Protein AF-A0A831XN83-F1 (afdb_monomer)

Nearest PDB structures (foldseek):
  4elq-assembly1_A  TM=9.988E-01  e=2.554E-12  Thermus thermophilus HB8
  7w3w-assembly1_A  TM=8.914E-01  e=4.010E-05  Vibrio metschnikovii
  2o68-assembly1_A  TM=8.305E-01  e=4.062E-02  Haemophilus influenzae

Foldseek 3Di:
DCQVVLVVVVVVDDDDDDADAFQDQVLADDDDDDDDDPPDPCVVVVVVVRVVCLDLVNQLCCQPVRVDHHPDPPHDHDPPDDPPVVSVRRHHDDDPVPDPVVVVVVVCVVVVVD

Sequence (114 aa):
NHYCGVRFRRAGYALGMHHFKEGDVGNLALVTGAGLLRTGKNLAAATRFLTYLLSPKAQQYFVGNIGEYPLVKGVVTDPNLLPLEEALAKSPRLDFEKLPLDQALRLLRELGIL

Radius of gyration: 17.36 Å; Cα contacts (8 Å, |Δi|>4): 99; chains: 1; bounding box: 45×25×45 Å

Secondary structure (DSSP, 8-state):
-HHHHHHHHHTT--------STT-GGG----------TT-S-HHHHHHHHHHHTSHHHHHHIIIII-PPPSSSS----TTSPPHHHHHHHS----GGG--HHHHHHHHHHTT--

Organism: NCBI:txid540988

Mean predicted aligned error: 3.82 Å

Structure (mmCIF, N/CA/C/O backbone):
data_AF-A0A831XN83-F1
#
_entry.id   AF-A0A831XN83-F1
#
loop_
_atom_site.group_PDB
_atom_site.id
_atom_site.type_symbol
_atom_site.label_atom_id
_atom_site.label_alt_id
_atom_site.label_comp_id
_atom_site.label_asym_id
_atom_site.label_entity_id
_atom_site.label_seq_id
_atom_site.pdbx_PDB_ins_code
_atom_site.Cartn_x
_atom_site.Cartn_y
_atom_site.Cartn_z
_atom_site.occupanc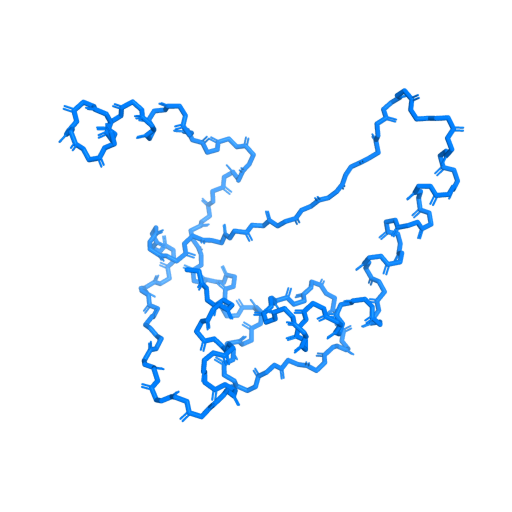y
_atom_site.B_iso_or_equiv
_atom_site.auth_seq_id
_atom_site.auth_comp_id
_atom_site.auth_asym_id
_atom_site.auth_atom_id
_atom_site.pdbx_PDB_model_num
ATOM 1 N N . ASN A 1 1 ? 6.264 -6.603 -7.609 1.00 50.91 1 ASN A N 1
ATOM 2 C CA . ASN A 1 1 ? 5.941 -6.461 -6.171 1.00 50.91 1 ASN A CA 1
ATOM 3 C C . ASN A 1 1 ? 7.225 -6.542 -5.352 1.00 50.91 1 ASN A C 1
ATOM 5 O O . ASN A 1 1 ? 7.828 -7.607 -5.298 1.00 50.91 1 ASN A O 1
ATOM 9 N N . HIS A 1 2 ? 7.692 -5.418 -4.796 1.00 62.06 2 HIS A N 1
ATOM 10 C CA . HIS A 1 2 ? 9.045 -5.280 -4.225 1.00 62.06 2 HIS A CA 1
ATOM 11 C C . HIS A 1 2 ? 9.286 -6.084 -2.934 1.00 62.06 2 HIS A C 1
ATOM 13 O O . HIS A 1 2 ? 10.412 -6.521 -2.692 1.00 62.06 2 HIS A O 1
ATOM 19 N N . TYR A 1 3 ? 8.244 -6.361 -2.142 1.00 66.25 3 TYR A N 1
ATOM 20 C CA . TYR A 1 3 ? 8.390 -7.017 -0.835 1.00 66.25 3 TYR A CA 1
ATOM 21 C C . TYR A 1 3 ? 8.969 -8.446 -0.922 1.00 66.25 3 TYR A C 1
ATOM 23 O O . TYR A 1 3 ? 9.751 -8.853 -0.061 1.00 66.25 3 TYR A O 1
ATOM 31 N N . CYS A 1 4 ? 8.675 -9.199 -1.992 1.00 68.81 4 CYS A N 1
ATOM 32 C CA . CYS A 1 4 ? 9.295 -10.509 -2.226 1.00 68.81 4 CYS A CA 1
ATOM 33 C C . CYS A 1 4 ? 10.808 -10.383 -2.454 1.00 68.81 4 CYS A C 1
ATOM 35 O O . CYS A 1 4 ? 11.582 -11.155 -1.891 1.00 68.81 4 CYS A O 1
ATOM 37 N N . GLY A 1 5 ? 11.236 -9.384 -3.235 1.00 80.62 5 GLY A N 1
ATOM 38 C CA . GLY A 1 5 ? 12.650 -9.134 -3.521 1.00 80.62 5 GLY A CA 1
ATOM 39 C C . GLY A 1 5 ? 13.453 -8.818 -2.258 1.00 80.62 5 GLY A C 1
ATOM 40 O O . GLY A 1 5 ? 14.528 -9.380 -2.060 1.00 80.62 5 GLY A O 1
ATOM 41 N N . VAL A 1 6 ? 12.897 -7.998 -1.359 1.00 85.31 6 VAL A N 1
ATOM 42 C CA . VAL A 1 6 ? 13.515 -7.689 -0.056 1.00 85.31 6 VAL A CA 1
ATOM 43 C C . VAL A 1 6 ? 13.695 -8.950 0.786 1.00 85.31 6 VAL A C 1
ATOM 45 O O . VAL A 1 6 ? 14.774 -9.176 1.329 1.00 85.31 6 VAL A O 1
ATOM 48 N N . ARG A 1 7 ? 12.672 -9.810 0.866 1.00 84.69 7 ARG A N 1
ATOM 49 C CA . ARG A 1 7 ? 12.751 -11.068 1.629 1.00 84.69 7 ARG A CA 1
ATOM 50 C C . ARG A 1 7 ? 13.845 -12.001 1.111 1.00 84.69 7 ARG A C 1
ATOM 52 O O . ARG A 1 7 ? 14.604 -12.538 1.911 1.00 84.69 7 ARG A O 1
ATOM 59 N N . PHE A 1 8 ? 13.966 -12.165 -0.204 1.00 87.75 8 PHE A N 1
ATOM 60 C CA . PHE A 1 8 ? 15.025 -12.992 -0.787 1.00 87.75 8 PHE A CA 1
ATOM 61 C C . PHE A 1 8 ? 16.424 -12.413 -0.543 1.00 87.75 8 PHE A C 1
ATOM 63 O O . PHE A 1 8 ? 17.334 -13.162 -0.197 1.00 87.75 8 PHE A O 1
ATOM 70 N N . ARG A 1 9 ? 16.600 -11.089 -0.629 1.00 89.00 9 ARG A N 1
ATOM 71 C CA . ARG A 1 9 ? 17.882 -10.454 -0.274 1.00 89.00 9 ARG A CA 1
ATOM 72 C C . ARG A 1 9 ? 18.239 -10.634 1.197 1.00 89.00 9 ARG A C 1
ATOM 74 O O . ARG A 1 9 ? 19.383 -10.951 1.501 1.00 89.00 9 ARG A O 1
ATOM 81 N N . ARG A 1 10 ? 17.265 -10.509 2.108 1.00 87.62 10 ARG A N 1
ATOM 82 C CA . ARG A 1 10 ? 17.454 -10.810 3.541 1.00 87.62 10 ARG A CA 1
ATOM 83 C C . ARG A 1 10 ? 17.878 -12.260 3.782 1.00 87.62 10 ARG A C 1
ATOM 85 O O . ARG A 1 10 ? 18.631 -12.519 4.710 1.00 87.62 10 ARG A O 1
ATOM 92 N N . ALA A 1 11 ? 17.417 -13.186 2.943 1.00 89.81 11 ALA A N 1
ATOM 93 C CA . ALA A 1 11 ? 17.821 -14.590 2.974 1.00 89.81 11 ALA A CA 1
ATOM 94 C C . ALA A 1 11 ? 19.189 -14.863 2.308 1.00 89.81 11 ALA A C 1
ATOM 96 O O . ALA A 1 11 ? 19.599 -16.017 2.226 1.00 89.81 11 ALA A O 1
ATOM 97 N N . GLY A 1 12 ? 19.897 -13.829 1.838 1.00 91.75 12 GLY A N 1
ATOM 98 C CA . GLY A 1 12 ? 21.244 -13.937 1.270 1.00 91.75 12 GLY A CA 1
ATOM 99 C C . GLY A 1 12 ? 21.297 -14.123 -0.248 1.00 91.75 12 GLY A C 1
ATOM 100 O O . GLY A 1 12 ? 22.386 -14.283 -0.797 1.00 91.75 12 GLY A O 1
ATOM 101 N N . TYR A 1 13 ? 20.162 -14.078 -0.953 1.00 93.31 13 TYR A N 1
ATOM 102 C CA . TYR A 1 13 ? 20.150 -14.193 -2.412 1.00 93.31 13 TYR A CA 1
ATOM 103 C C . TYR A 1 13 ? 20.482 -12.859 -3.088 1.00 93.31 13 TYR A C 1
ATOM 105 O O . TYR A 1 13 ? 19.895 -11.816 -2.786 1.00 93.31 13 TYR A O 1
ATOM 113 N N . ALA A 1 14 ? 21.376 -12.901 -4.075 1.00 91.44 14 ALA A N 1
ATOM 114 C CA . ALA A 1 14 ? 21.693 -11.750 -4.910 1.00 91.44 14 ALA A CA 1
ATOM 115 C C . ALA A 1 14 ? 20.606 -11.552 -5.980 1.00 91.44 14 ALA A C 1
ATOM 117 O O . ALA A 1 14 ? 20.604 -12.218 -7.013 1.00 91.44 14 ALA A O 1
ATOM 118 N N . LEU A 1 15 ? 19.672 -10.628 -5.732 1.00 90.12 15 LEU A N 1
ATOM 119 C CA . LEU A 1 15 ? 18.609 -10.268 -6.677 1.00 90.12 15 LEU A CA 1
ATOM 120 C C . LEU A 1 15 ? 18.652 -8.783 -7.035 1.00 90.12 15 LEU A C 1
ATOM 122 O O . LEU A 1 15 ? 18.537 -7.916 -6.164 1.00 90.12 15 LEU A O 1
ATOM 126 N N . GLY A 1 16 ? 18.729 -8.481 -8.330 1.00 89.12 16 GLY A N 1
ATOM 127 C CA . GLY A 1 16 ? 18.534 -7.126 -8.844 1.00 89.12 16 GLY A CA 1
ATOM 128 C C . GLY A 1 16 ? 17.087 -6.655 -8.656 1.00 89.12 16 GLY A C 1
ATOM 129 O O . GLY A 1 16 ? 16.151 -7.428 -8.830 1.00 89.12 16 GLY A O 1
ATOM 130 N N . MET A 1 17 ? 16.902 -5.385 -8.290 1.00 89.31 17 MET A N 1
ATOM 131 C CA . MET A 1 17 ? 15.586 -4.735 -8.217 1.00 89.31 17 MET A CA 1
ATOM 132 C C . MET A 1 17 ? 15.658 -3.483 -9.074 1.00 89.31 17 MET A C 1
ATOM 134 O O . MET A 1 17 ? 16.352 -2.527 -8.728 1.00 89.31 17 MET A O 1
ATOM 138 N N . HIS A 1 18 ? 15.008 -3.549 -10.228 1.00 92.06 18 HIS A N 1
ATOM 139 C CA . HIS A 1 18 ? 14.969 -2.459 -11.183 1.00 92.06 18 HIS A CA 1
ATOM 140 C C . HIS A 1 18 ? 13.764 -1.565 -10.903 1.00 92.06 18 HIS A C 1
ATOM 142 O O . HIS A 1 18 ? 12.683 -2.066 -10.607 1.00 92.06 18 HIS A O 1
ATOM 148 N N . HIS A 1 19 ? 13.962 -0.258 -11.048 1.00 93.75 19 HIS A N 1
ATOM 149 C CA . HIS A 1 19 ? 12.884 0.718 -11.062 1.00 93.75 19 HIS A CA 1
ATOM 150 C C . HIS A 1 19 ? 12.935 1.477 -12.381 1.00 93.75 19 HIS A C 1
ATOM 152 O O . HIS A 1 19 ? 14.011 1.903 -12.809 1.00 93.75 19 HIS A O 1
ATOM 158 N N . PHE A 1 20 ? 11.771 1.679 -12.987 1.00 96.00 20 PHE A N 1
ATOM 159 C CA . PHE A 1 20 ? 11.645 2.464 -14.206 1.00 96.00 20 PHE A CA 1
ATOM 160 C C . PHE A 1 20 ? 11.768 3.963 -13.903 1.00 96.00 20 PHE A C 1
ATOM 162 O O . PHE A 1 20 ? 11.977 4.382 -12.755 1.00 96.00 20 PHE A O 1
ATOM 169 N N . LYS A 1 21 ? 11.625 4.784 -14.944 1.00 96.75 21 LYS A N 1
ATOM 170 C CA . LYS A 1 21 ? 11.584 6.244 -14.817 1.00 96.75 21 LYS A CA 1
ATOM 171 C C . LYS A 1 21 ? 10.426 6.686 -13.914 1.00 96.75 21 LYS A C 1
ATOM 173 O O . LYS A 1 21 ? 9.468 5.948 -13.691 1.00 96.75 21 LYS A O 1
ATOM 178 N N . GLU A 1 22 ? 10.531 7.895 -13.378 1.00 97.00 22 GLU A N 1
ATOM 179 C CA . GLU A 1 22 ? 9.469 8.465 -12.549 1.00 97.00 22 GLU A CA 1
ATOM 180 C C . GLU A 1 22 ? 8.152 8.569 -13.319 1.00 97.00 22 GLU A C 1
ATOM 182 O O . GLU A 1 22 ? 8.130 8.980 -14.479 1.00 97.00 22 GLU A O 1
ATOM 187 N N . GLY A 1 23 ? 7.059 8.165 -12.673 1.00 95.50 23 GLY A N 1
ATOM 188 C CA . GLY A 1 23 ? 5.722 8.176 -13.256 1.00 95.50 23 GLY A CA 1
ATOM 189 C C . GLY A 1 23 ? 5.419 7.029 -14.226 1.00 95.50 23 GLY A C 1
ATOM 190 O O . GLY A 1 23 ? 4.329 7.003 -14.790 1.00 95.50 23 GLY A O 1
ATOM 191 N N . ASP A 1 24 ? 6.343 6.088 -14.433 1.00 97.12 24 ASP A N 1
ATOM 192 C CA . ASP A 1 24 ? 6.136 4.951 -15.333 1.00 97.12 24 ASP A CA 1
ATOM 193 C C . ASP A 1 24 ? 5.183 3.903 -14.729 1.00 97.12 24 ASP A C 1
ATOM 195 O O . ASP A 1 24 ? 5.271 3.573 -13.545 1.00 97.12 24 ASP A O 1
ATOM 199 N N . VAL A 1 25 ? 4.294 3.327 -15.545 1.00 94.06 25 VAL A N 1
ATOM 200 C CA . VAL A 1 25 ? 3.309 2.320 -15.104 1.00 94.06 25 VAL A CA 1
ATOM 201 C C . VAL A 1 25 ? 3.945 1.050 -14.527 1.00 94.06 25 VAL A C 1
ATOM 203 O O . VAL A 1 25 ? 3.325 0.384 -13.699 1.00 94.06 25 VAL A O 1
ATOM 206 N N . GLY A 1 26 ? 5.192 0.734 -14.888 1.00 95.06 26 GLY A N 1
ATOM 207 C CA . GLY A 1 26 ? 5.964 -0.359 -14.298 1.00 95.06 26 GLY A CA 1
ATOM 208 C C . GLY A 1 26 ? 6.320 -0.145 -12.821 1.00 95.06 26 GLY A C 1
ATOM 209 O O . GLY A 1 26 ? 6.675 -1.102 -12.134 1.00 95.06 26 GLY A O 1
ATOM 210 N N . ASN A 1 27 ? 6.180 1.084 -12.314 1.00 95.69 27 ASN A N 1
ATOM 211 C CA . ASN A 1 27 ? 6.394 1.456 -10.916 1.00 95.69 27 ASN A CA 1
ATOM 212 C C . ASN A 1 27 ? 5.079 1.650 -10.133 1.00 95.69 27 ASN A C 1
ATOM 214 O O . ASN A 1 27 ? 5.095 2.291 -9.082 1.00 95.69 27 ASN A O 1
ATOM 218 N N . LEU A 1 28 ? 3.939 1.145 -10.626 1.00 95.31 28 LEU A N 1
ATOM 219 C CA . LEU A 1 28 ? 2.632 1.303 -9.974 1.00 95.31 28 LEU A CA 1
ATOM 220 C C . LEU A 1 28 ? 2.679 0.935 -8.480 1.00 95.31 28 LEU A C 1
ATOM 222 O O . LEU A 1 28 ? 2.937 -0.217 -8.121 1.00 95.31 28 LEU A O 1
ATOM 226 N N . ALA A 1 29 ? 2.395 1.910 -7.610 1.00 95.00 29 ALA A N 1
ATOM 227 C CA . ALA A 1 29 ? 2.244 1.657 -6.184 1.00 95.00 29 ALA A CA 1
ATOM 228 C C . ALA A 1 29 ? 1.026 0.759 -5.920 1.00 95.00 29 ALA A C 1
ATOM 230 O O . ALA A 1 29 ? -0.050 0.956 -6.482 1.00 95.00 29 ALA A O 1
ATOM 231 N N . LEU A 1 30 ? 1.190 -0.219 -5.030 1.00 94.31 30 LEU A N 1
ATOM 232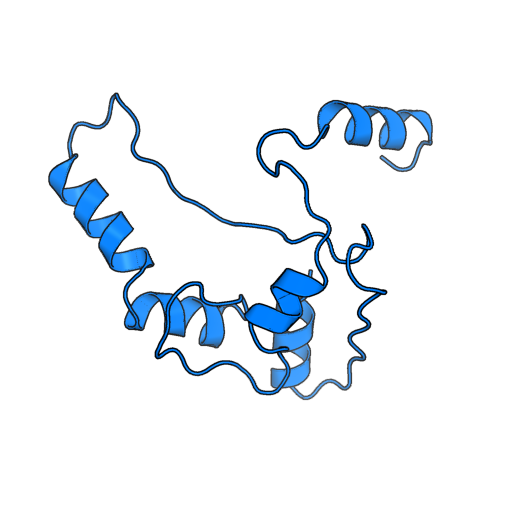 C CA . LEU A 1 30 ? 0.119 -1.121 -4.614 1.00 94.31 30 LEU A CA 1
ATOM 233 C C . LEU A 1 30 ? -0.198 -0.847 -3.147 1.00 94.31 30 LEU A C 1
ATOM 235 O O . LEU A 1 30 ? 0.529 -1.274 -2.253 1.00 94.31 30 LEU A O 1
ATOM 239 N N . VAL A 1 31 ? -1.258 -0.074 -2.925 1.00 94.38 31 VAL A N 1
ATOM 240 C CA . VAL A 1 31 ? -1.657 0.401 -1.598 1.00 94.38 31 VAL A CA 1
ATOM 241 C C . VAL A 1 31 ? -2.573 -0.621 -0.931 1.00 94.38 31 VAL A C 1
ATOM 243 O O . VAL A 1 31 ? -3.543 -1.084 -1.529 1.00 94.38 31 VAL A O 1
ATOM 246 N N . THR A 1 32 ? -2.284 -0.948 0.326 1.00 96.06 32 THR A N 1
ATOM 247 C CA . THR A 1 32 ? -3.180 -1.711 1.201 1.00 96.06 32 THR A CA 1
ATOM 248 C C . THR A 1 32 ? -3.924 -0.754 2.133 1.00 96.06 32 THR A C 1
ATOM 250 O O . THR A 1 32 ? -3.433 0.323 2.472 1.00 96.06 32 THR A O 1
ATOM 253 N N . GLY A 1 33 ? -5.140 -1.119 2.540 1.00 95.94 33 GLY A N 1
ATOM 254 C CA . GLY A 1 33 ? -5.978 -0.265 3.377 1.00 95.94 33 GLY A CA 1
ATOM 255 C C . GLY A 1 33 ? -7.027 -1.052 4.152 1.00 95.94 33 GLY A C 1
ATOM 256 O O . GLY A 1 33 ? -7.243 -2.240 3.915 1.00 95.94 33 GLY A O 1
ATOM 257 N N . ALA A 1 34 ? -7.678 -0.377 5.094 1.00 97.50 34 ALA A N 1
ATOM 258 C CA . ALA A 1 34 ? -8.762 -0.934 5.892 1.00 97.50 34 ALA A CA 1
ATOM 259 C C . ALA A 1 34 ? -9.842 0.128 6.133 1.00 97.50 34 ALA A C 1
ATOM 261 O O . ALA A 1 34 ? -9.537 1.310 6.287 1.00 97.50 34 ALA A O 1
ATOM 262 N N . GLY A 1 35 ? -11.103 -0.303 6.183 1.00 96.81 35 GLY A N 1
ATOM 263 C CA . GLY A 1 35 ? -12.260 0.568 6.381 1.00 96.81 35 GLY A CA 1
ATOM 264 C C . GLY A 1 35 ? -13.210 0.033 7.449 1.00 96.81 35 GLY A C 1
ATOM 265 O O . GLY A 1 35 ? -13.262 -1.167 7.719 1.00 96.81 35 GLY A O 1
ATOM 266 N N . LEU A 1 36 ? -13.977 0.936 8.061 1.00 97.75 36 LEU A N 1
ATOM 267 C CA . LEU A 1 36 ? -15.038 0.581 9.000 1.00 97.75 36 LEU A CA 1
ATOM 268 C C . LEU A 1 36 ? -16.346 0.357 8.239 1.00 97.75 36 LEU A C 1
ATOM 270 O O . LEU A 1 36 ? -16.824 1.241 7.531 1.00 97.75 36 LEU A O 1
ATOM 274 N N . LEU A 1 37 ? -16.957 -0.813 8.414 1.00 97.38 37 LEU A N 1
ATOM 275 C CA . LEU A 1 37 ? -18.267 -1.095 7.834 1.00 97.38 37 LEU A CA 1
ATOM 276 C C . LEU A 1 37 ? -19.360 -0.331 8.587 1.00 97.38 37 LEU A C 1
ATOM 278 O O . LEU A 1 37 ? -19.425 -0.383 9.815 1.00 97.38 37 LEU A O 1
ATOM 282 N N . ARG A 1 38 ? -20.290 0.289 7.850 1.00 96.12 38 ARG A N 1
ATOM 283 C CA . ARG A 1 38 ? -21.456 0.996 8.421 1.00 96.12 38 ARG A CA 1
ATOM 284 C C . ARG A 1 38 ? -22.333 0.102 9.309 1.00 96.12 38 ARG A C 1
ATOM 286 O O . ARG A 1 38 ? -22.995 0.587 10.214 1.00 96.12 38 ARG A O 1
ATOM 293 N N . THR A 1 39 ? -22.341 -1.202 9.049 1.00 96.62 39 THR A N 1
ATOM 294 C CA . THR A 1 39 ? -23.094 -2.217 9.804 1.00 96.62 39 THR A CA 1
ATOM 295 C C . THR A 1 39 ? -22.353 -2.726 11.046 1.00 96.62 39 THR A C 1
ATOM 297 O O . THR A 1 39 ? -22.868 -3.582 11.768 1.00 96.62 39 THR A O 1
ATOM 300 N N . GLY A 1 40 ? -21.133 -2.239 11.295 1.00 94.12 40 GLY A N 1
ATOM 301 C CA . GLY A 1 40 ? -20.282 -2.684 12.390 1.00 94.12 40 GLY A CA 1
ATOM 302 C C . GLY A 1 40 ? -20.873 -2.343 13.757 1.00 94.12 40 GLY A C 1
ATOM 303 O O . GLY A 1 40 ? -21.127 -1.184 14.066 1.00 94.12 40 GLY A O 1
ATOM 304 N N . LYS A 1 41 ? -21.040 -3.356 14.612 1.00 96.31 41 LYS A N 1
ATOM 305 C CA . LYS A 1 41 ? -21.600 -3.191 15.967 1.00 96.31 41 LYS A CA 1
ATOM 306 C C . LYS A 1 41 ? -20.568 -2.758 17.016 1.00 96.31 41 LYS A C 1
ATOM 308 O O . LYS A 1 41 ? -20.940 -2.289 18.082 1.00 96.31 41 LYS A O 1
ATOM 313 N N . ASN A 1 42 ? -19.275 -2.894 16.712 1.00 97.06 42 ASN A N 1
ATOM 314 C CA . ASN A 1 42 ? -18.167 -2.662 17.645 1.00 97.06 42 ASN A CA 1
ATOM 315 C C . ASN A 1 42 ? -17.272 -1.498 17.192 1.00 97.06 42 ASN A C 1
ATOM 317 O O . ASN A 1 42 ? -16.058 -1.659 17.064 1.00 97.06 42 ASN A O 1
ATOM 321 N N . LEU A 1 43 ? -17.866 -0.329 16.924 1.00 96.88 43 LEU A N 1
ATOM 322 C CA . LEU A 1 43 ? -17.151 0.823 16.354 1.00 96.88 43 LEU A CA 1
ATOM 323 C C . LEU A 1 43 ? -15.926 1.232 17.183 1.00 96.88 43 LEU A C 1
ATOM 325 O O . LEU A 1 43 ? -14.851 1.415 16.626 1.00 96.88 43 LEU A O 1
ATOM 329 N N . ALA A 1 44 ? -16.047 1.285 18.512 1.00 97.44 44 ALA A N 1
ATOM 330 C CA . ALA A 1 44 ? -14.930 1.657 19.382 1.00 97.44 44 ALA A CA 1
ATOM 331 C C . ALA A 1 44 ? -13.734 0.692 19.263 1.00 97.44 44 ALA A C 1
ATOM 333 O O . ALA A 1 44 ? -12.585 1.126 19.172 1.00 97.44 44 ALA A O 1
ATOM 334 N N . ALA A 1 45 ? -13.988 -0.620 19.230 1.00 98.31 45 ALA A N 1
ATOM 335 C CA . ALA A 1 45 ? -12.934 -1.620 19.071 1.00 98.31 45 ALA A CA 1
ATOM 336 C C . ALA A 1 45 ? -12.316 -1.572 17.665 1.00 98.31 45 ALA A C 1
ATOM 338 O O . ALA A 1 45 ? -11.098 -1.657 17.528 1.00 98.31 45 ALA A O 1
ATOM 339 N N . ALA A 1 46 ? -13.141 -1.382 16.634 1.00 98.31 46 ALA A N 1
ATOM 340 C CA . ALA A 1 46 ? -12.682 -1.305 15.255 1.00 98.31 46 ALA A CA 1
ATOM 341 C C . ALA A 1 46 ? -11.821 -0.053 15.004 1.00 98.31 46 ALA A C 1
ATOM 343 O O . ALA A 1 46 ? -10.749 -0.160 14.413 1.00 98.31 46 ALA A O 1
ATOM 344 N N . THR A 1 47 ? -12.207 1.111 15.538 1.00 98.19 47 THR A N 1
ATOM 345 C CA . THR A 1 47 ? -11.374 2.323 15.490 1.00 98.19 47 THR A CA 1
ATOM 346 C C . THR A 1 47 ? -10.039 2.106 16.199 1.00 98.19 47 THR A C 1
ATOM 348 O O . THR A 1 47 ? -8.996 2.411 15.629 1.00 98.19 47 THR A O 1
ATOM 351 N N . ARG A 1 48 ? -10.040 1.501 17.399 1.00 98.44 48 ARG A N 1
ATOM 352 C CA . ARG A 1 48 ? -8.794 1.159 18.113 1.00 98.44 48 ARG A CA 1
ATOM 353 C C . ARG A 1 48 ? -7.896 0.229 17.300 1.00 98.44 48 ARG A C 1
ATOM 355 O O . ARG A 1 48 ? -6.678 0.380 17.343 1.00 98.44 48 ARG A O 1
ATOM 362 N N . PHE A 1 49 ? -8.478 -0.713 16.563 1.00 98.50 49 PHE A N 1
ATOM 363 C CA . PHE A 1 49 ? -7.728 -1.600 15.683 1.00 98.50 49 PHE A CA 1
ATOM 364 C C . PHE A 1 49 ? -7.079 -0.838 14.519 1.00 9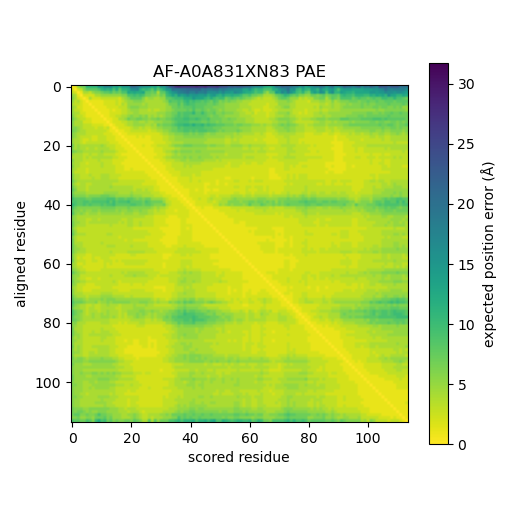8.50 49 PHE A C 1
ATOM 366 O O . PHE A 1 49 ? -5.885 -1.002 14.290 1.00 98.50 49 PHE A O 1
ATOM 373 N N . LEU A 1 50 ? -7.808 0.060 13.847 1.00 98.31 50 LEU A N 1
ATOM 374 C CA . LEU A 1 50 ? -7.228 0.905 12.793 1.00 98.31 50 LEU A CA 1
ATOM 375 C C . LEU A 1 50 ? -6.106 1.805 13.327 1.00 98.31 50 LEU A C 1
ATOM 377 O O . LEU A 1 50 ? -5.053 1.917 12.703 1.00 98.31 50 LEU A O 1
ATOM 381 N N . THR A 1 51 ? -6.280 2.386 14.518 1.00 98.19 51 THR A N 1
ATOM 382 C CA . THR A 1 51 ? -5.216 3.142 15.194 1.00 98.19 51 THR A CA 1
ATOM 383 C C . THR A 1 51 ? -3.999 2.265 15.490 1.00 98.19 51 THR A C 1
ATOM 385 O O . THR A 1 51 ? -2.866 2.705 15.312 1.00 98.19 51 THR A O 1
ATOM 388 N N . TYR A 1 52 ? -4.210 1.014 15.909 1.00 98.25 52 TYR A N 1
ATOM 389 C CA . TYR A 1 52 ? -3.119 0.071 16.132 1.00 98.25 52 TYR A CA 1
ATOM 390 C C . TYR A 1 52 ? -2.349 -0.239 14.843 1.00 98.25 52 TYR A C 1
ATOM 392 O O . TYR A 1 52 ? -1.120 -0.242 14.887 1.00 98.25 52 TYR A O 1
ATOM 400 N N . LEU A 1 53 ? -3.025 -0.431 13.703 1.00 98.25 53 LEU A N 1
ATOM 401 C CA . LEU A 1 53 ? -2.365 -0.691 12.414 1.00 98.25 53 LEU A CA 1
ATOM 402 C C . LEU A 1 53 ? -1.420 0.444 11.983 1.00 98.25 53 LEU A C 1
ATOM 404 O O . LEU A 1 53 ? -0.407 0.179 11.339 1.00 98.25 53 LEU A O 1
ATOM 408 N N . LEU A 1 54 ? -1.713 1.688 12.375 1.00 97.88 54 LEU A N 1
ATOM 409 C CA . LEU A 1 54 ? -0.862 2.861 12.132 1.00 97.88 54 LEU A CA 1
ATOM 410 C C . LEU A 1 54 ? 0.137 3.147 13.265 1.00 97.88 54 LEU A C 1
ATOM 412 O O . LEU A 1 54 ? 0.901 4.108 13.190 1.00 97.88 54 LEU A O 1
ATOM 416 N N . SER A 1 55 ? 0.162 2.332 14.320 1.00 97.56 55 SER A N 1
ATOM 417 C CA . SER A 1 55 ? 1.140 2.499 15.395 1.00 97.56 55 SER A CA 1
ATOM 418 C C . SER A 1 55 ? 2.560 2.187 14.902 1.00 97.56 55 SER A C 1
ATOM 420 O O . SER A 1 55 ? 2.730 1.293 14.067 1.00 97.56 55 SER A O 1
ATOM 422 N N . PRO A 1 56 ? 3.606 2.819 15.471 1.00 96.38 56 PRO A N 1
ATOM 423 C CA . PRO A 1 56 ? 4.992 2.506 15.120 1.00 96.38 56 PRO A CA 1
ATOM 424 C C . PRO A 1 56 ? 5.320 1.015 15.253 1.00 96.38 56 PRO A C 1
ATOM 426 O O . PRO A 1 56 ? 6.029 0.459 14.423 1.00 96.38 56 PRO A O 1
ATOM 429 N N . LYS A 1 57 ? 4.744 0.334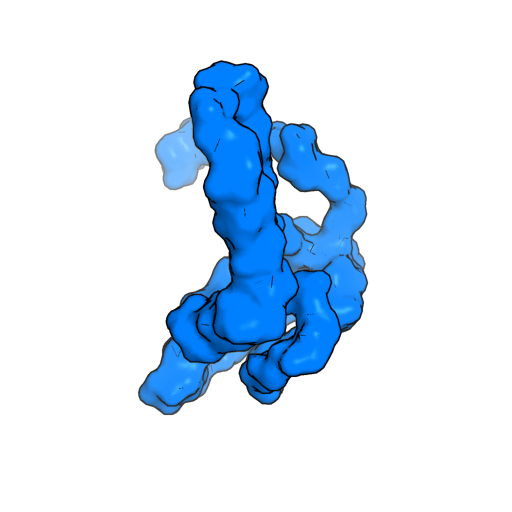 16.254 1.00 95.94 57 LYS A N 1
ATOM 430 C CA . LYS A 1 57 ? 4.935 -1.107 16.468 1.00 95.94 57 LYS A CA 1
ATOM 431 C C . LYS A 1 57 ? 4.383 -1.944 15.310 1.00 95.94 57 LYS A C 1
ATOM 433 O O . LYS A 1 57 ? 5.071 -2.843 14.835 1.00 95.94 57 LYS A O 1
ATOM 438 N N . ALA A 1 58 ? 3.154 -1.674 14.871 1.00 97.50 58 ALA A N 1
ATOM 439 C CA . ALA A 1 58 ? 2.550 -2.403 13.756 1.00 97.50 58 ALA A CA 1
ATOM 440 C C . ALA A 1 58 ? 3.244 -2.069 12.427 1.00 97.50 58 ALA A C 1
ATOM 442 O O . ALA A 1 58 ? 3.529 -2.958 11.631 1.00 97.50 58 ALA A O 1
ATOM 443 N N . GLN A 1 59 ? 3.603 -0.805 12.219 1.00 97.50 59 GLN A N 1
ATOM 444 C CA . GLN A 1 59 ? 4.315 -0.372 11.018 1.00 97.50 59 GLN A CA 1
ATOM 445 C C . GLN A 1 59 ? 5.729 -0.972 10.946 1.00 97.50 59 GLN A C 1
ATOM 447 O O . GLN A 1 59 ? 6.139 -1.444 9.888 1.00 97.50 59 GLN A O 1
ATOM 452 N N . GLN A 1 60 ? 6.432 -1.102 12.077 1.00 96.31 60 GLN A N 1
ATOM 453 C CA . GLN A 1 60 ? 7.703 -1.830 12.141 1.00 96.31 60 GLN A CA 1
ATOM 454 C C . GLN A 1 60 ? 7.547 -3.318 11.806 1.00 96.31 60 GLN A C 1
ATOM 456 O O . GLN A 1 60 ? 8.440 -3.891 11.183 1.00 96.31 60 GLN A O 1
ATOM 461 N N . TYR A 1 61 ? 6.419 -3.938 12.167 1.00 95.38 61 TYR A N 1
ATOM 462 C CA . TYR A 1 61 ? 6.113 -5.310 11.764 1.00 95.38 61 TYR A CA 1
ATOM 463 C C . TYR A 1 61 ? 5.931 -5.428 10.242 1.00 95.38 61 TYR A C 1
ATOM 465 O O . TYR A 1 61 ? 6.520 -6.319 9.631 1.00 95.38 61 TYR A O 1
ATOM 473 N N . PHE A 1 62 ? 5.192 -4.518 9.598 1.00 94.44 62 PHE A N 1
ATOM 474 C CA . PHE A 1 62 ? 5.034 -4.543 8.136 1.00 94.44 62 PHE A CA 1
ATOM 475 C C . PHE A 1 62 ? 6.378 -4.417 7.408 1.00 94.44 62 PHE A C 1
ATOM 477 O O . PHE A 1 62 ? 6.673 -5.183 6.492 1.00 94.44 62 PHE A O 1
ATOM 484 N N . VAL A 1 63 ? 7.269 -3.555 7.884 1.00 92.75 63 VAL A N 1
ATOM 485 C CA . VAL A 1 63 ? 8.611 -3.419 7.304 1.00 92.75 63 VAL A CA 1
ATOM 486 C C . VAL A 1 63 ? 9.500 -4.636 7.591 1.00 92.75 63 VAL A C 1
ATOM 488 O O . VAL A 1 63 ? 10.159 -5.183 6.698 1.00 92.75 63 VAL A O 1
ATOM 491 N N . GLY A 1 64 ? 9.549 -5.073 8.848 1.00 91.06 64 GLY A N 1
ATOM 492 C CA . GLY A 1 64 ? 10.481 -6.098 9.321 1.00 91.06 64 GLY A CA 1
ATOM 493 C C . GLY A 1 64 ? 10.078 -7.516 8.922 1.00 91.06 64 GLY A C 1
ATOM 494 O O . GLY A 1 64 ? 10.904 -8.287 8.443 1.00 91.06 64 GLY A O 1
ATOM 495 N N . ASN A 1 65 ? 8.803 -7.862 9.060 1.00 90.31 65 ASN A N 1
ATOM 49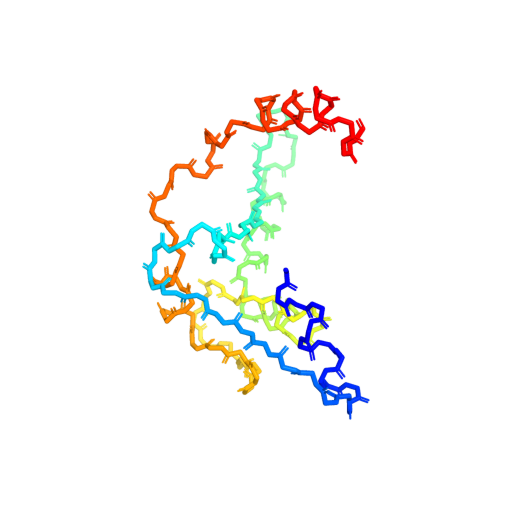6 C CA . ASN A 1 65 ? 8.303 -9.209 8.791 1.00 90.31 65 ASN A CA 1
ATOM 497 C C . ASN A 1 65 ? 7.732 -9.339 7.376 1.00 90.31 65 ASN A C 1
ATOM 499 O O . ASN A 1 65 ? 7.823 -10.407 6.758 1.00 90.31 65 ASN A O 1
ATOM 503 N N . ILE A 1 66 ? 7.137 -8.267 6.846 1.00 91.19 66 ILE A N 1
ATOM 504 C CA . ILE A 1 66 ? 6.481 -8.319 5.536 1.00 91.19 66 ILE A CA 1
ATOM 505 C C . ILE A 1 66 ? 7.395 -7.805 4.420 1.00 91.19 66 ILE A C 1
ATOM 507 O O . ILE A 1 66 ? 7.477 -8.446 3.374 1.00 91.19 66 ILE A O 1
ATOM 511 N N . GLY A 1 67 ? 8.185 -6.765 4.687 1.00 90.38 67 GLY A N 1
ATOM 512 C CA . GLY A 1 67 ? 9.017 -6.099 3.681 1.00 90.38 67 GLY A CA 1
ATOM 513 C C . GLY A 1 67 ? 8.251 -5.036 2.893 1.00 90.38 67 GLY A C 1
ATOM 514 O O . GLY A 1 67 ? 8.671 -4.675 1.796 1.00 90.38 67 GLY A O 1
ATOM 515 N N . GLU A 1 68 ? 7.118 -4.574 3.424 1.00 92.75 68 GLU A N 1
ATOM 516 C CA . GLU A 1 68 ? 6.330 -3.478 2.860 1.00 92.75 68 GLU A CA 1
ATOM 517 C C . GLU A 1 68 ? 6.832 -2.119 3.352 1.00 92.75 68 GLU A C 1
ATOM 519 O O . GLU A 1 68 ? 7.553 -2.020 4.346 1.00 92.75 68 GLU A O 1
ATOM 524 N N . TYR A 1 69 ? 6.444 -1.065 2.641 1.00 94.44 69 TYR A N 1
ATOM 525 C CA . TYR A 1 69 ? 6.750 0.309 3.014 1.00 94.44 69 TYR A CA 1
ATOM 526 C C . TYR A 1 69 ? 5.880 0.761 4.196 1.00 94.44 69 TYR A C 1
ATOM 528 O O . TYR A 1 69 ? 4.669 0.533 4.169 1.00 94.44 69 TYR A O 1
ATOM 536 N N . PRO A 1 70 ? 6.449 1.434 5.214 1.00 95.31 70 PRO A N 1
ATOM 537 C CA . PRO A 1 70 ? 5.64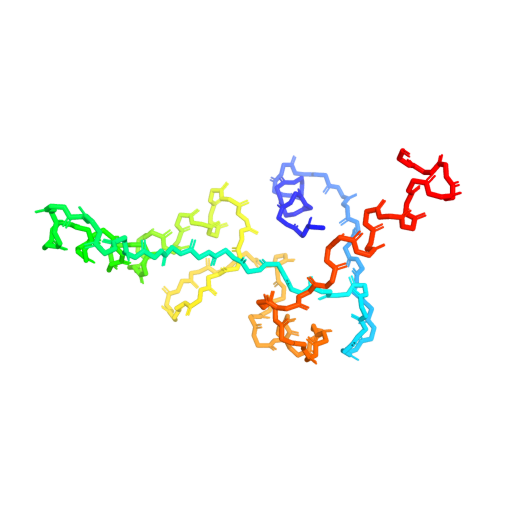5 2.059 6.252 1.00 95.31 70 PRO A CA 1
ATOM 538 C C . PRO A 1 70 ? 5.023 3.354 5.716 1.00 95.31 70 PRO A C 1
ATOM 540 O O . PRO A 1 70 ? 5.587 3.996 4.834 1.00 95.31 70 PRO A O 1
ATOM 543 N N . LEU A 1 71 ? 3.900 3.779 6.296 1.00 95.12 71 LEU A N 1
ATOM 544 C CA . LEU A 1 71 ? 3.252 5.063 5.971 1.00 95.12 71 LEU A CA 1
ATOM 545 C C . LEU A 1 71 ? 3.323 6.082 7.119 1.00 95.12 71 LEU A C 1
ATOM 547 O O . LEU A 1 71 ? 2.709 7.146 7.058 1.00 95.12 71 LEU A O 1
ATOM 551 N N . VAL A 1 72 ? 4.075 5.767 8.175 1.00 94.75 72 VAL A N 1
ATOM 552 C CA . VAL A 1 72 ? 4.309 6.654 9.321 1.00 94.75 72 VAL A CA 1
ATOM 553 C C . VAL A 1 72 ? 5.803 6.851 9.554 1.00 94.75 72 VAL A C 1
ATOM 555 O O . VAL A 1 72 ? 6.625 6.006 9.202 1.00 94.75 72 VAL A O 1
ATOM 558 N N . LYS A 1 73 ? 6.157 7.972 10.185 1.00 90.62 73 LYS A N 1
ATOM 559 C CA . LYS A 1 73 ? 7.540 8.286 10.564 1.00 90.62 73 LYS A CA 1
ATOM 560 C C . LYS A 1 73 ? 7.996 7.453 11.769 1.00 90.62 73 LYS A C 1
ATOM 562 O O . LYS A 1 73 ? 7.178 6.943 12.530 1.00 90.62 73 LYS A O 1
ATOM 567 N N . GLY A 1 74 ? 9.312 7.383 11.975 1.00 88.94 74 GLY A N 1
ATOM 568 C CA . GLY A 1 74 ? 9.912 6.727 13.145 1.00 88.94 74 GLY A CA 1
ATOM 569 C C . GLY A 1 74 ? 9.978 5.199 13.053 1.00 88.94 74 GLY A C 1
ATOM 570 O O . GLY A 1 74 ? 10.138 4.539 14.075 1.00 88.94 74 GLY A O 1
ATOM 571 N N . VAL A 1 75 ? 9.849 4.646 11.845 1.00 94.38 75 VAL A N 1
ATOM 572 C CA . VAL A 1 75 ? 9.999 3.215 11.556 1.00 94.38 75 VAL A CA 1
ATOM 573 C C . VAL A 1 75 ? 11.334 2.996 10.857 1.00 94.38 75 VAL A C 1
ATOM 575 O O . VAL A 1 75 ? 11.662 3.709 9.911 1.00 94.38 75 VAL A O 1
ATOM 578 N N . VAL A 1 76 ? 12.104 2.011 11.314 1.00 92.69 76 VAL A N 1
ATOM 579 C CA . VAL A 1 76 ? 13.384 1.656 10.693 1.00 92.69 76 VAL A CA 1
ATOM 580 C C . VAL A 1 76 ? 13.103 0.850 9.432 1.00 92.69 76 VAL A C 1
ATOM 582 O O . VAL A 1 76 ? 12.589 -0.270 9.515 1.00 92.69 76 VAL A O 1
ATOM 585 N N . THR A 1 77 ? 13.427 1.429 8.275 1.00 88.75 77 THR A N 1
ATOM 586 C CA . THR A 1 77 ? 13.292 0.794 6.961 1.00 88.75 77 THR A CA 1
ATOM 587 C C . THR A 1 77 ? 14.473 -0.105 6.634 1.00 88.75 77 THR A C 1
ATOM 589 O O . THR A 1 77 ? 15.575 0.056 7.155 1.00 88.75 77 THR A O 1
ATOM 592 N N . ASP A 1 78 ? 14.239 -1.073 5.752 1.00 85.31 78 ASP A N 1
ATOM 593 C CA . ASP A 1 78 ? 15.309 -1.916 5.233 1.00 85.31 78 ASP A CA 1
ATOM 594 C C . ASP A 1 78 ? 16.249 -1.100 4.332 1.00 85.31 78 ASP A C 1
ATOM 596 O O . ASP A 1 78 ? 15.746 -0.369 3.478 1.00 85.31 78 ASP A O 1
ATOM 600 N N . PRO A 1 79 ? 17.581 -1.246 4.438 1.00 85.75 79 PRO A N 1
ATOM 601 C CA . PRO A 1 79 ? 18.515 -0.560 3.542 1.00 85.75 79 PRO A CA 1
ATOM 602 C C . PRO A 1 79 ? 18.364 -0.968 2.066 1.00 85.75 79 PRO A C 1
ATOM 604 O O . PRO A 1 79 ? 18.843 -0.266 1.183 1.00 85.75 79 PRO A O 1
ATOM 607 N N . ASN A 1 80 ? 17.710 -2.097 1.774 1.00 83.88 80 ASN A N 1
ATOM 608 C CA . ASN A 1 80 ? 17.403 -2.529 0.410 1.00 83.88 80 ASN A CA 1
ATOM 609 C C . ASN A 1 80 ? 16.182 -1.830 -0.200 1.00 83.88 80 ASN A C 1
ATOM 611 O O . ASN A 1 80 ? 15.924 -2.023 -1.391 1.00 83.88 80 ASN A O 1
ATOM 615 N N . LEU A 1 81 ? 15.409 -1.086 0.593 1.00 87.06 81 LEU A N 1
ATOM 616 C CA . LEU A 1 81 ? 14.282 -0.295 0.116 1.00 87.06 81 LEU A CA 1
ATOM 617 C C . LEU A 1 81 ? 14.742 1.133 -0.171 1.00 87.06 81 LEU A C 1
ATOM 619 O O . LEU A 1 81 ? 15.535 1.706 0.572 1.00 87.06 81 LEU A O 1
ATOM 623 N N . LEU A 1 82 ? 14.193 1.725 -1.233 1.00 91.56 82 LEU A N 1
ATOM 624 C CA . LEU A 1 82 ? 14.267 3.176 -1.405 1.00 91.56 82 LEU A CA 1
ATOM 625 C C . LEU A 1 82 ? 13.601 3.868 -0.205 1.00 91.56 82 LEU A C 1
ATOM 627 O O . LEU A 1 82 ? 12.691 3.281 0.385 1.00 91.56 82 LEU A O 1
ATOM 631 N N . PRO A 1 83 ? 13.967 5.113 0.129 1.00 91.56 83 PRO A N 1
ATOM 632 C CA . PRO A 1 83 ? 13.140 5.956 0.985 1.00 91.56 83 PRO A CA 1
ATOM 633 C C . PRO A 1 83 ? 11.698 6.041 0.461 1.00 91.56 83 PRO A C 1
ATOM 635 O O . PRO A 1 83 ? 11.463 5.962 -0.749 1.00 91.56 83 PRO A O 1
ATOM 638 N N . LEU A 1 84 ? 10.719 6.192 1.360 1.00 91.88 84 LEU A N 1
ATOM 639 C CA . LEU A 1 84 ? 9.299 6.205 0.988 1.00 91.88 84 LEU A CA 1
ATOM 640 C C . LEU A 1 84 ? 9.001 7.304 -0.039 1.00 91.88 84 LEU A C 1
ATOM 642 O O . LEU A 1 84 ? 8.310 7.061 -1.023 1.00 91.88 84 LEU A O 1
ATOM 646 N N . GLU A 1 85 ? 9.546 8.497 0.169 1.00 92.62 85 GLU A N 1
ATOM 647 C CA . GLU A 1 85 ? 9.346 9.661 -0.689 1.00 92.62 85 GLU A CA 1
ATOM 648 C C . GLU A 1 85 ? 9.862 9.411 -2.114 1.00 92.62 85 GLU A C 1
ATOM 650 O O . GLU A 1 85 ? 9.191 9.759 -3.086 1.00 92.62 85 GLU A O 1
ATOM 655 N N . GLU A 1 86 ? 11.007 8.738 -2.250 1.00 93.94 86 GLU A N 1
ATOM 656 C CA . GLU A 1 86 ? 11.559 8.345 -3.550 1.00 93.94 86 GLU A CA 1
ATOM 657 C C . GLU A 1 86 ? 10.716 7.255 -4.222 1.00 93.94 86 GLU A C 1
ATOM 659 O O . GLU A 1 86 ? 10.483 7.303 -5.431 1.00 93.94 86 GLU A O 1
ATOM 664 N N . ALA A 1 87 ? 10.223 6.279 -3.454 1.00 93.50 87 ALA A N 1
ATOM 665 C CA . ALA A 1 87 ? 9.334 5.244 -3.976 1.00 93.50 87 ALA A CA 1
ATOM 666 C C . ALA A 1 87 ? 8.008 5.839 -4.484 1.00 93.50 87 ALA A C 1
ATOM 668 O O . ALA A 1 87 ? 7.537 5.473 -5.562 1.00 93.50 87 ALA A O 1
ATOM 669 N N . LEU A 1 88 ? 7.436 6.799 -3.749 1.00 93.88 88 LEU A N 1
ATOM 670 C CA . LEU A 1 88 ? 6.219 7.509 -4.142 1.00 93.88 88 LEU A CA 1
ATOM 671 C C . LEU A 1 88 ? 6.427 8.354 -5.404 1.00 93.88 88 LEU A C 1
ATOM 673 O O . LEU A 1 88 ? 5.569 8.335 -6.282 1.00 93.88 88 LEU A O 1
ATOM 677 N N . ALA A 1 89 ? 7.563 9.049 -5.527 1.00 95.69 89 ALA A N 1
ATOM 678 C CA . ALA A 1 89 ? 7.892 9.838 -6.717 1.00 95.69 89 ALA A CA 1
ATOM 679 C C . ALA A 1 89 ? 8.004 8.978 -7.988 1.00 95.69 89 ALA A C 1
ATOM 681 O O . ALA A 1 89 ? 7.700 9.436 -9.089 1.00 95.69 89 ALA A O 1
ATOM 682 N N . LYS A 1 90 ? 8.407 7.711 -7.840 1.00 96.00 90 LYS A N 1
ATOM 683 C CA . LYS A 1 90 ? 8.520 6.777 -8.963 1.00 96.00 90 LYS A CA 1
ATOM 684 C C . LYS A 1 90 ? 7.181 6.264 -9.476 1.00 96.00 90 LYS A C 1
ATOM 686 O O . LYS A 1 90 ? 7.093 5.963 -10.666 1.00 96.00 90 LYS A O 1
ATOM 691 N N . SER A 1 91 ? 6.167 6.173 -8.619 1.00 96.81 91 SER A N 1
ATOM 692 C CA . SER A 1 91 ? 4.837 5.700 -9.006 1.00 96.81 91 SER A CA 1
ATOM 693 C C . SER A 1 91 ? 4.122 6.708 -9.919 1.00 96.81 91 SER A C 1
ATOM 695 O O . SER A 1 91 ? 4.227 7.918 -9.705 1.00 96.81 91 SER A O 1
ATOM 697 N N . PRO A 1 92 ? 3.329 6.250 -10.905 1.00 96.38 92 PRO A N 1
ATOM 698 C CA . PRO A 1 92 ? 2.426 7.115 -11.653 1.00 96.38 92 PRO A CA 1
ATOM 699 C C . PRO A 1 92 ? 1.404 7.769 -10.719 1.00 96.38 92 PRO A C 1
ATOM 701 O O . PRO A 1 92 ? 0.968 7.178 -9.725 1.00 96.38 92 PRO A O 1
ATOM 704 N N . ARG A 1 93 ? 0.987 8.989 -11.069 1.00 95.38 93 ARG A N 1
ATOM 705 C CA . ARG A 1 93 ? -0.115 9.689 -10.399 1.00 95.38 93 ARG A CA 1
ATOM 706 C C . ARG A 1 93 ? -1.435 9.240 -11.012 1.00 95.38 93 ARG A C 1
ATOM 708 O O . ARG A 1 93 ? -1.816 9.714 -12.078 1.00 95.38 93 ARG A O 1
ATOM 715 N N . LEU A 1 94 ? -2.111 8.320 -10.336 1.00 93.88 94 LEU A N 1
ATOM 716 C CA . LEU A 1 94 ? -3.395 7.761 -10.747 1.00 93.88 94 LEU A CA 1
ATOM 717 C C . LEU A 1 94 ? -4.378 7.803 -9.578 1.00 93.88 94 LEU A C 1
ATOM 719 O O . LEU A 1 94 ? -3.980 7.858 -8.415 1.00 93.88 94 LEU A O 1
ATOM 723 N N . ASP A 1 95 ? -5.666 7.741 -9.899 1.00 95.44 95 ASP A N 1
ATOM 724 C CA . ASP A 1 95 ? -6.698 7.435 -8.914 1.00 95.44 95 ASP A CA 1
ATOM 725 C C . ASP A 1 95 ? -6.713 5.917 -8.676 1.00 95.44 95 ASP A C 1
ATOM 727 O O . ASP A 1 95 ? -7.244 5.149 -9.484 1.00 95.44 95 ASP A O 1
ATOM 731 N N . PHE A 1 96 ? -6.080 5.479 -7.585 1.00 93.06 96 PHE A N 1
ATOM 732 C CA . PHE A 1 96 ? -5.955 4.060 -7.239 1.00 93.06 96 PHE A CA 1
ATOM 733 C C . PHE A 1 96 ? -7.307 3.388 -6.960 1.00 93.06 96 PHE A C 1
ATOM 735 O O . PHE A 1 96 ? -7.413 2.172 -7.100 1.00 93.06 96 PHE A O 1
ATOM 742 N N . GLU A 1 97 ? -8.350 4.153 -6.619 1.00 96.44 97 GLU A N 1
ATOM 743 C CA . GLU A 1 97 ? -9.696 3.613 -6.392 1.00 96.44 97 GLU A CA 1
ATOM 744 C C . GLU A 1 97 ? -10.443 3.326 -7.702 1.00 96.44 97 GLU A C 1
ATOM 746 O O . GLU A 1 97 ? -11.460 2.634 -7.698 1.00 96.44 97 GLU A O 1
ATOM 751 N N . LYS A 1 98 ? -9.943 3.837 -8.834 1.00 96.56 98 LYS A N 1
ATOM 752 C CA . LYS A 1 98 ? -10.595 3.742 -10.149 1.00 96.56 98 LYS A CA 1
ATOM 753 C C . LYS A 1 98 ? -9.728 3.065 -11.205 1.00 96.56 98 LYS A C 1
ATOM 755 O O . LYS A 1 98 ? -9.899 3.312 -12.400 1.00 96.56 98 LYS A O 1
ATOM 760 N N . LEU A 1 99 ? -8.798 2.206 -10.791 1.00 95.88 99 LEU A N 1
ATOM 761 C CA . LEU A 1 99 ? -8.038 1.398 -11.741 1.00 95.88 99 LEU A CA 1
ATOM 762 C C . LEU A 1 99 ? -9.001 0.498 -12.543 1.00 95.88 99 LEU A C 1
ATOM 764 O O . LEU A 1 99 ? -9.829 -0.189 -11.939 1.00 95.88 99 LEU A O 1
ATOM 768 N N . PRO A 1 100 ? -8.910 0.464 -13.886 1.00 96.06 100 PRO A N 1
ATOM 769 C CA . PRO A 1 100 ? -9.864 -0.249 -14.733 1.00 96.06 100 PRO A CA 1
ATOM 770 C C . PRO A 1 100 ? -9.575 -1.762 -14.769 1.00 96.06 100 PRO A C 1
ATOM 772 O O . PRO A 1 100 ? -9.245 -2.327 -15.813 1.00 96.06 100 PRO A O 1
ATOM 775 N N . LEU A 1 101 ? -9.692 -2.435 -13.619 1.00 96.56 101 LEU A N 1
ATOM 776 C CA . LEU A 1 101 ? -9.362 -3.855 -13.462 1.00 96.56 101 LEU A CA 1
ATOM 777 C C . LEU A 1 10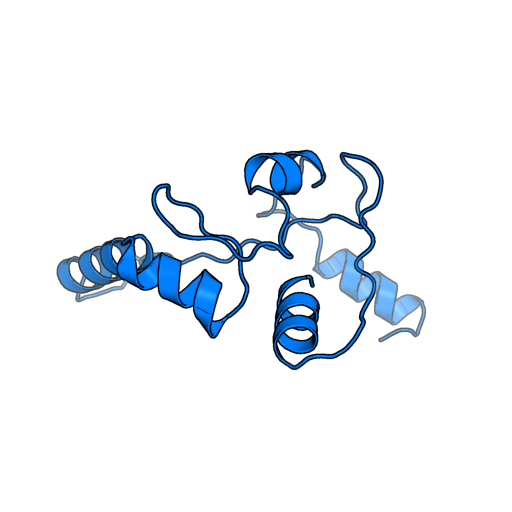1 ? -10.180 -4.752 -14.401 1.00 96.56 101 LEU A C 1
ATOM 779 O O . LEU A 1 101 ? -9.626 -5.668 -15.001 1.00 96.56 101 LEU A O 1
ATOM 783 N N . ASP A 1 102 ? -11.465 -4.455 -14.597 1.00 97.25 102 ASP A N 1
ATOM 784 C CA . ASP A 1 102 ? -12.323 -5.224 -15.507 1.00 97.25 102 ASP A CA 1
ATOM 785 C C . ASP A 1 102 ? -11.834 -5.154 -16.958 1.00 97.25 102 ASP A C 1
ATOM 787 O O . ASP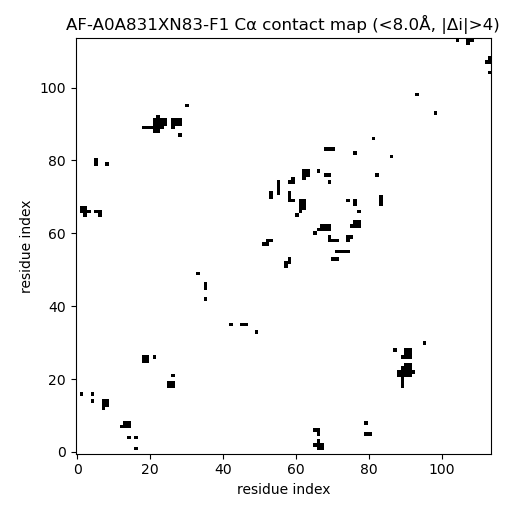 A 1 102 ? -11.859 -6.156 -17.675 1.00 97.25 102 ASP A O 1
ATOM 791 N N . GLN A 1 103 ? -11.329 -3.990 -17.386 1.00 97.75 103 GLN A N 1
ATOM 792 C CA . GLN A 1 103 ? -10.745 -3.824 -18.718 1.00 97.75 103 GLN A CA 1
ATOM 793 C C . GLN A 1 103 ? -9.424 -4.588 -18.829 1.00 97.75 103 GLN A C 1
ATOM 795 O O . GLN A 1 103 ? -9.208 -5.279 -19.820 1.00 97.75 103 GLN A O 1
ATOM 800 N N . ALA A 1 104 ? -8.573 -4.526 -17.799 1.00 97.31 104 ALA A N 1
ATOM 801 C CA . ALA A 1 104 ? -7.328 -5.289 -17.761 1.00 97.31 104 ALA A CA 1
ATOM 802 C C . ALA A 1 104 ? -7.59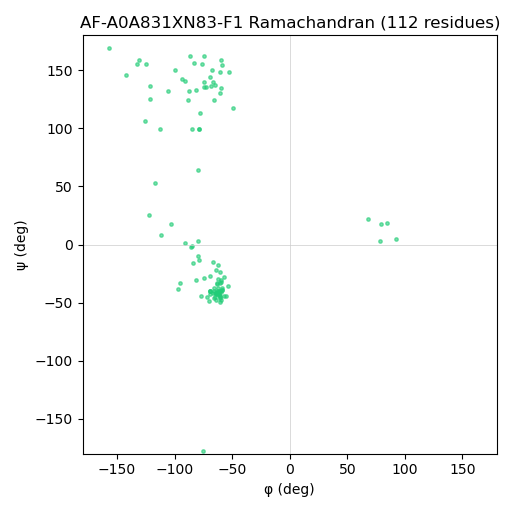1 -6.803 -17.854 1.00 97.31 104 ALA A C 1
ATOM 804 O O . ALA A 1 104 ? -6.991 -7.483 -18.682 1.00 97.31 104 ALA A O 1
ATOM 805 N N . LEU A 1 105 ? -8.538 -7.327 -17.068 1.00 98.19 105 LEU A N 1
ATOM 806 C CA . LEU A 1 105 ? -8.931 -8.738 -17.109 1.00 98.19 105 LEU A CA 1
ATOM 807 C C . LEU A 1 105 ? -9.524 -9.137 -18.462 1.00 98.19 105 LEU A C 1
ATOM 809 O O . LEU A 1 105 ? -9.238 -10.226 -18.955 1.00 98.19 105 LEU A O 1
ATOM 813 N N . ARG A 1 106 ? -10.343 -8.274 -19.071 1.00 98.44 106 ARG A N 1
ATOM 814 C CA . ARG A 1 106 ? -10.887 -8.504 -20.412 1.00 98.44 106 ARG A CA 1
ATOM 815 C C . ARG A 1 106 ? -9.773 -8.621 -21.453 1.00 98.44 106 ARG A C 1
ATOM 817 O O . ARG A 1 106 ? -9.761 -9.599 -22.190 1.00 98.44 106 ARG A O 1
ATOM 824 N N . LEU A 1 107 ? -8.831 -7.679 -21.474 1.00 98.38 107 LEU A N 1
ATOM 825 C CA . LEU A 1 107 ? -7.716 -7.683 -22.425 1.00 98.38 107 LEU A CA 1
ATOM 826 C C . LEU A 1 107 ? -6.811 -8.905 -22.244 1.00 98.38 107 LEU A C 1
ATOM 828 O O . LEU A 1 107 ? -6.438 -9.535 -23.228 1.00 98.38 107 LEU A O 1
ATOM 832 N N . LEU A 1 108 ? -6.493 -9.281 -21.000 1.00 98.50 108 LEU A N 1
ATOM 833 C CA . LEU A 1 108 ? -5.687 -10.476 -20.727 1.00 98.50 108 LEU A CA 1
ATOM 834 C C . LEU A 1 108 ? -6.340 -11.752 -21.284 1.00 98.50 108 LEU A C 1
ATOM 836 O O . LEU A 1 108 ? -5.635 -12.589 -21.844 1.00 98.50 108 LEU A O 1
ATOM 840 N N . ARG A 1 109 ? -7.672 -11.867 -21.185 1.00 98.38 109 ARG A N 1
ATOM 841 C CA . ARG A 1 109 ? -8.443 -12.995 -21.738 1.00 98.38 109 ARG A CA 1
ATOM 842 C C . ARG A 1 109 ? -8.532 -12.958 -23.259 1.00 98.38 109 ARG A C 1
ATOM 844 O O . ARG A 1 109 ? -8.330 -13.975 -23.908 1.00 98.38 109 ARG A O 1
ATOM 851 N N . GLU A 1 110 ? -8.812 -11.791 -23.841 1.00 98.31 110 GLU A N 1
ATOM 852 C CA . GLU A 1 110 ? -8.881 -11.617 -25.301 1.00 98.31 110 GLU A CA 1
ATOM 853 C C . GLU A 1 110 ? -7.544 -11.953 -25.981 1.00 98.31 110 GLU A C 1
ATOM 855 O O . GLU A 1 110 ? -7.530 -12.493 -27.084 1.00 98.31 110 GLU A O 1
ATOM 860 N N . LEU A 1 111 ? -6.426 -11.685 -25.302 1.00 98.38 111 LEU A N 1
ATOM 861 C CA . LEU A 1 111 ? -5.079 -12.005 -25.774 1.00 98.38 111 LEU A CA 1
ATOM 862 C C . LEU A 1 111 ? -4.621 -13.436 -25.433 1.00 98.38 111 LEU A C 1
ATOM 864 O O . LEU A 1 111 ? -3.513 -13.812 -25.810 1.00 98.38 111 LEU A O 1
ATOM 868 N N . GLY A 1 112 ? -5.428 -14.228 -24.718 1.00 97.56 112 GLY A N 1
ATOM 869 C CA . GLY A 1 112 ? -5.084 -15.597 -24.312 1.00 97.56 112 GLY A CA 1
ATOM 870 C C . GLY A 1 112 ? -3.945 -15.695 -23.287 1.00 97.56 112 GLY A C 1
ATOM 871 O O . GLY A 1 112 ? -3.292 -16.732 -23.194 1.00 97.56 112 GLY A O 1
ATOM 872 N N . ILE A 1 113 ? -3.679 -14.619 -22.542 1.00 97.69 113 ILE A N 1
ATOM 873 C CA . ILE A 1 113 ? -2.700 -14.593 -21.441 1.00 97.69 113 ILE A CA 1
ATOM 874 C C . ILE A 1 113 ? -3.325 -15.166 -20.155 1.00 97.69 113 ILE A C 1
ATOM 876 O O . ILE A 1 113 ? -2.611 -15.740 -19.330 1.00 97.69 113 ILE A O 1
ATOM 880 N N . LEU A 1 114 ? -4.646 -14.998 -19.993 1.00 92.62 114 LEU A N 1
ATOM 881 C CA . LEU A 1 114 ? -5.478 -15.524 -18.901 1.00 92.62 114 LEU A CA 1
ATOM 882 C C . LEU A 1 114 ? -6.635 -16.365 -19.453 1.00 92.62 114 LEU A C 1
ATOM 884 O O . LEU A 1 114 ? -7.248 -15.916 -20.446 1.00 92.62 114 LEU A O 1
#

Solvent-accessible surface area (backbone atoms only — not comparable to full-atom values): 7224 Å² total; per-residue (Å²): 122,67,30,62,57,49,52,43,41,75,73,71,45,94,71,91,84,87,76,65,62,68,45,30,75,90,36,57,76,83,85,84,87,85,83,84,62,93,85,56,88,52,57,72,61,52,52,52,49,57,54,46,58,66,30,56,70,43,31,34,42,38,29,72,77,56,38,45,84,58,95,60,81,90,50,81,72,61,88,89,52,73,57,64,70,59,51,56,57,24,17,41,94,69,66,79,92,66,60,65,56,70,59,52,55,49,51,36,39,78,70,68,78,89

pLDDT: mean 93.22, std 7.14, range [50.91, 98.5]